Protein AF-A0A1H5GSH3-F1 (afdb_monomer_lite)

pLDDT: mean 79.61, std 17.5, range [39.94, 95.5]

Secondary structure (DSSP, 8-state):
-PPP--SPEEHHHHHHHHT--HHHHHHHHHTTSS--EEETTEEEE-HHHHHHHHHHHHHTTS-S--HHHHHHHHHHHHHHHHTS--

Sequence (86 aa):
MKPSPQTYATAQEMAAKYRISTHTVRSRAAGGQWPCDRIGRLYRFSPEQQEEIAQIVKEGRRPAYDGNRIAAALRQLSEQGARRNL

Radius of gyration: 20.35 Å; chains: 1; bounding box: 54×30×52 Å

Organism: NCBI:txid656366

Foldseek 3Di:
DPPQQQDKDFLVVVCVVVVHDSVVSVVCCVVVVQDFDDDDPTTIAHSVSVVVVVVSCVVVVPDDDPVVVVVVVVVVVVVVVVVPPD

Structure (mmCIF, N/CA/C/O backbone):
data_AF-A0A1H5GSH3-F1
#
_entry.id   AF-A0A1H5GSH3-F1
#
loop_
_atom_site.group_PDB
_atom_site.id
_atom_site.type_symbol
_atom_site.label_atom_id
_atom_site.label_alt_id
_atom_site.label_comp_id
_atom_site.label_asym_id
_atom_site.label_entity_id
_atom_site.label_seq_id
_atom_site.pdbx_PDB_ins_code
_atom_site.Cartn_x
_atom_site.Cartn_y
_atom_site.Cartn_z
_atom_site.occupancy
_atom_site.B_iso_or_equiv
_atom_site.auth_seq_id
_atom_site.auth_comp_id
_atom_site.auth_asym_id
_atom_site.auth_atom_id
_atom_site.pdbx_PDB_model_num
ATOM 1 N N . MET A 1 1 ? 0.867 20.779 12.128 1.00 39.94 1 MET A N 1
ATOM 2 C CA . MET A 1 1 ? 0.198 19.580 12.680 1.00 39.94 1 MET A CA 1
ATOM 3 C C . MET A 1 1 ? 0.636 18.368 11.871 1.00 39.94 1 MET A C 1
ATOM 5 O O . MET A 1 1 ? 0.357 18.326 10.681 1.00 39.94 1 MET A O 1
ATOM 9 N N . LYS A 1 2 ? 1.391 17.433 12.463 1.00 48.31 2 LYS A N 1
ATOM 10 C CA . LYS A 1 2 ? 1.640 16.123 11.839 1.00 48.31 2 LYS A CA 1
ATOM 11 C C . LYS A 1 2 ? 0.376 15.278 12.057 1.00 48.31 2 LYS A C 1
ATOM 13 O O . LYS A 1 2 ? -0.041 15.201 13.210 1.00 48.31 2 LYS A O 1
ATOM 18 N N . PRO A 1 3 ? -0.262 14.698 11.027 1.00 49.69 3 PRO A N 1
ATOM 19 C CA . PRO A 1 3 ? -1.396 13.814 11.255 1.00 49.69 3 PRO A CA 1
ATOM 20 C C . PRO A 1 3 ? -0.896 12.560 11.978 1.00 49.69 3 PRO A C 1
ATOM 22 O O . PRO A 1 3 ? -0.032 11.845 11.471 1.00 49.69 3 PRO A O 1
ATOM 25 N N . SER A 1 4 ? -1.395 12.339 13.190 1.00 50.91 4 SER A N 1
ATOM 26 C CA . SER A 1 4 ? -1.157 11.125 13.965 1.00 50.91 4 SER A CA 1
ATOM 27 C C . SER A 1 4 ? -1.743 9.942 13.191 1.00 50.91 4 SER A C 1
ATOM 29 O O . SER A 1 4 ? -2.922 10.005 12.833 1.00 50.91 4 SER A O 1
ATOM 31 N N . PRO A 1 5 ? -0.998 8.855 12.942 1.00 56.59 5 PRO A N 1
ATOM 32 C CA . PRO A 1 5 ? -1.525 7.692 12.244 1.00 56.59 5 PRO A CA 1
ATOM 33 C C . PRO A 1 5 ? -2.395 6.847 13.185 1.00 56.59 5 PRO A C 1
ATOM 35 O O . PRO A 1 5 ? -2.217 5.652 13.232 1.00 56.59 5 PRO A O 1
ATOM 38 N N . GLN A 1 6 ? -3.309 7.430 13.971 1.00 65.75 6 GLN A N 1
ATOM 39 C CA . GLN A 1 6 ? -4.109 6.690 14.968 1.00 65.75 6 GLN A CA 1
ATOM 40 C C . GLN A 1 6 ? -5.326 5.967 14.368 1.00 65.75 6 GLN A C 1
ATOM 42 O O . GLN A 1 6 ? -6.106 5.354 15.093 1.00 65.75 6 GLN A O 1
ATOM 47 N N . THR A 1 7 ? -5.518 6.037 13.053 1.00 85.06 7 THR A N 1
ATOM 48 C CA . THR A 1 7 ? -6.659 5.437 12.363 1.00 85.06 7 THR A CA 1
ATOM 49 C C . THR A 1 7 ? -6.208 4.413 11.333 1.00 85.06 7 THR A C 1
ATOM 51 O O . THR A 1 7 ? -5.146 4.530 10.715 1.00 85.06 7 THR A O 1
ATOM 54 N N . TYR A 1 8 ? -7.048 3.395 11.139 1.00 91.56 8 TYR A N 1
ATOM 55 C CA . TYR A 1 8 ? -6.867 2.432 10.063 1.00 91.56 8 TYR A CA 1
ATOM 56 C C . TYR A 1 8 ? -6.951 3.137 8.711 1.00 91.56 8 TYR A C 1
ATOM 58 O O . TYR A 1 8 ? -7.973 3.747 8.396 1.00 91.56 8 TYR A O 1
ATOM 66 N N . ALA A 1 9 ? -5.913 2.994 7.892 1.00 93.69 9 ALA A N 1
ATOM 67 C CA . ALA A 1 9 ? -5.913 3.505 6.532 1.00 93.69 9 ALA A CA 1
ATOM 68 C C . ALA A 1 9 ? -6.548 2.502 5.564 1.00 93.69 9 ALA A C 1
ATOM 70 O O . ALA A 1 9 ? -6.497 1.278 5.731 1.00 93.69 9 ALA A O 1
ATOM 71 N N . THR A 1 10 ? -7.139 3.030 4.504 1.00 95.06 10 THR A N 1
ATOM 72 C CA . THR A 1 10 ? -7.632 2.281 3.352 1.00 95.06 10 THR A CA 1
ATOM 73 C C . THR A 1 10 ? -6.545 2.114 2.289 1.00 95.06 10 THR A C 1
ATOM 75 O O . THR A 1 10 ? -5.549 2.838 2.246 1.00 95.06 10 THR A O 1
ATOM 78 N N . ALA A 1 11 ? -6.759 1.192 1.345 1.00 94.44 11 ALA A N 1
ATOM 79 C CA . ALA A 1 11 ? -5.866 1.047 0.192 1.00 94.44 11 ALA A CA 1
ATOM 80 C C . ALA A 1 11 ? -5.765 2.326 -0.662 1.00 94.44 11 ALA A C 1
ATOM 82 O O . ALA A 1 11 ? -4.727 2.559 -1.276 1.00 94.44 11 ALA A O 1
ATOM 83 N N . GLN A 1 12 ? -6.817 3.152 -0.701 1.00 94.94 12 GLN A N 1
ATOM 84 C CA . GLN A 1 12 ? -6.822 4.415 -1.441 1.00 94.94 12 GLN A CA 1
ATOM 85 C C . GLN A 1 12 ? -5.969 5.483 -0.745 1.00 94.94 12 GLN A C 1
ATOM 87 O O . GLN A 1 12 ? -5.203 6.181 -1.404 1.00 94.94 12 GLN A O 1
ATOM 92 N N . GLU A 1 13 ? -6.047 5.580 0.581 1.00 95.00 13 GLU A N 1
ATOM 93 C CA . GLU A 1 13 ? -5.206 6.503 1.353 1.00 95.00 13 GLU A CA 1
ATOM 94 C C . GLU A 1 13 ? -3.731 6.114 1.268 1.00 95.00 13 GLU A C 1
ATOM 96 O O . GLU A 1 13 ? -2.875 6.967 1.041 1.00 95.00 13 GLU A O 1
ATOM 101 N N . MET A 1 14 ? -3.428 4.816 1.348 1.00 95.00 14 MET A N 1
ATOM 102 C CA . MET A 1 14 ? -2.068 4.318 1.141 1.00 95.00 14 MET A CA 1
ATOM 103 C C . MET A 1 14 ? -1.572 4.601 -0.285 1.00 95.00 14 MET A C 1
ATOM 105 O O . MET A 1 14 ? -0.436 5.036 -0.472 1.00 95.00 14 MET A O 1
ATOM 109 N N . ALA A 1 15 ? -2.424 4.427 -1.299 1.00 95.44 15 ALA A N 1
ATOM 110 C CA . ALA A 1 15 ? -2.101 4.762 -2.686 1.00 95.44 15 ALA A CA 1
ATOM 111 C C . ALA A 1 15 ? -1.740 6.249 -2.846 1.00 95.44 15 ALA A C 1
ATOM 113 O O . ALA A 1 15 ? -0.705 6.572 -3.433 1.00 95.44 15 ALA A O 1
ATOM 114 N N . ALA A 1 16 ? -2.533 7.144 -2.250 1.00 94.50 16 ALA A N 1
ATOM 115 C CA . ALA A 1 16 ? -2.260 8.578 -2.240 1.00 94.50 16 ALA A CA 1
ATOM 116 C C . ALA A 1 16 ? -0.952 8.911 -1.500 1.00 94.50 16 ALA A C 1
ATOM 118 O O . ALA A 1 16 ? -0.115 9.646 -2.028 1.00 94.50 16 ALA A O 1
ATOM 119 N N . LYS A 1 17 ? -0.733 8.316 -0.319 1.00 93.38 17 LYS A N 1
ATOM 120 C CA . LYS A 1 17 ? 0.460 8.526 0.520 1.00 93.38 17 LYS A CA 1
ATOM 121 C C . LYS A 1 17 ? 1.756 8.191 -0.217 1.00 93.38 17 LYS A C 1
ATOM 123 O O . LYS A 1 17 ? 2.710 8.963 -0.162 1.00 93.38 17 LYS A O 1
ATOM 128 N N . TYR A 1 18 ? 1.788 7.063 -0.926 1.00 92.25 18 TYR A N 1
ATOM 129 C CA . TYR A 1 18 ? 2.987 6.596 -1.629 1.00 92.25 18 TYR A CA 1
ATOM 130 C C . TYR A 1 18 ? 3.015 6.958 -3.120 1.00 92.25 18 TYR A C 1
ATOM 132 O O . TYR A 1 18 ? 3.977 6.607 -3.800 1.00 92.25 18 TYR A O 1
ATOM 140 N N . ARG A 1 19 ? 1.998 7.675 -3.623 1.00 92.12 19 ARG A N 1
ATOM 141 C CA . ARG A 1 19 ? 1.831 8.045 -5.041 1.00 92.12 19 ARG A CA 1
ATOM 142 C C . ARG A 1 19 ? 1.930 6.840 -5.985 1.00 92.12 19 ARG A C 1
ATOM 144 O O . ARG A 1 19 ? 2.613 6.885 -7.004 1.00 92.12 19 ARG A O 1
ATOM 151 N N . ILE A 1 20 ? 1.250 5.754 -5.630 1.00 93.00 20 ILE A N 1
ATOM 152 C CA . ILE A 1 20 ? 1.147 4.531 -6.439 1.00 93.00 20 ILE A CA 1
ATOM 153 C C . ILE A 1 20 ? -0.318 4.196 -6.701 1.00 93.00 20 ILE A C 1
ATOM 155 O O . ILE A 1 20 ? -1.210 4.738 -6.058 1.00 93.00 20 ILE A O 1
ATOM 159 N N . SER A 1 21 ? -0.587 3.284 -7.635 1.00 95.50 21 SER A N 1
ATOM 160 C CA . SER A 1 21 ? -1.964 2.872 -7.907 1.00 95.50 21 SER A CA 1
ATOM 161 C C . SER A 1 21 ? -2.554 2.052 -6.751 1.00 95.50 21 SER A C 1
ATOM 163 O O . SER A 1 21 ? -1.869 1.242 -6.119 1.00 95.50 21 SER A O 1
ATOM 165 N N . THR A 1 22 ? -3.863 2.184 -6.525 1.00 95.19 22 THR A N 1
ATOM 166 C CA . THR A 1 22 ? -4.611 1.338 -5.578 1.00 95.19 22 THR A CA 1
ATOM 167 C C . THR A 1 22 ? -4.485 -0.149 -5.919 1.00 95.19 22 THR A C 1
ATOM 169 O O . THR A 1 22 ? -4.451 -0.991 -5.022 1.00 95.19 22 THR A O 1
ATOM 172 N N . HIS A 1 23 ? -4.376 -0.488 -7.208 1.00 94.81 23 HIS A N 1
ATOM 173 C CA . HIS A 1 23 ? -4.123 -1.855 -7.661 1.00 94.81 23 HIS A CA 1
ATOM 174 C C . HIS A 1 23 ? -2.764 -2.370 -7.164 1.00 94.81 23 HIS A C 1
ATOM 176 O O . HIS A 1 23 ? -2.688 -3.465 -6.616 1.00 94.81 23 HIS A O 1
ATOM 182 N N . THR A 1 24 ? -1.708 -1.555 -7.257 1.00 94.00 24 THR A N 1
ATOM 183 C CA . THR A 1 24 ? -0.374 -1.888 -6.735 1.00 94.00 24 THR A CA 1
ATOM 184 C C . THR A 1 24 ? -0.405 -2.120 -5.226 1.00 94.00 24 THR A C 1
ATOM 186 O O . THR A 1 24 ? 0.167 -3.100 -4.758 1.00 94.00 24 THR A O 1
ATOM 189 N N . VAL A 1 25 ? -1.108 -1.274 -4.464 1.00 94.88 25 VAL A N 1
ATOM 190 C CA . VAL A 1 25 ? -1.279 -1.468 -3.010 1.00 94.88 25 VAL A CA 1
ATOM 191 C C . VAL A 1 25 ? -1.948 -2.812 -2.717 1.00 94.88 25 VAL A C 1
ATOM 193 O O . VAL A 1 25 ? -1.444 -3.588 -1.909 1.00 94.88 25 VAL A O 1
ATOM 196 N N . ARG A 1 26 ? -3.050 -3.125 -3.412 1.00 93.62 26 ARG A N 1
ATOM 197 C CA . ARG A 1 26 ? -3.762 -4.404 -3.253 1.00 93.62 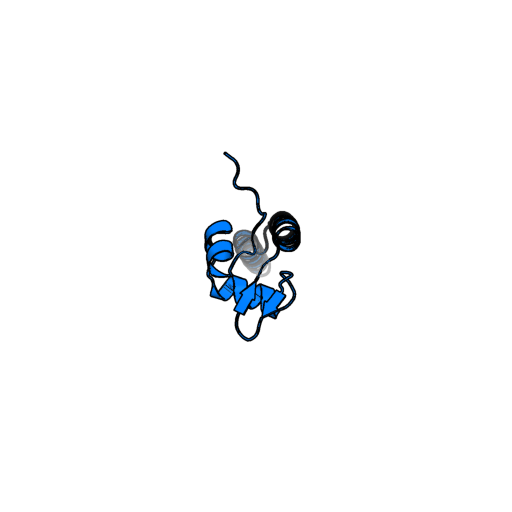26 ARG A CA 1
ATOM 198 C C . ARG A 1 26 ? -2.899 -5.599 -3.639 1.00 93.62 26 ARG A C 1
ATOM 200 O O . ARG A 1 26 ? -2.949 -6.604 -2.947 1.00 93.62 26 ARG A O 1
ATOM 207 N N . SER A 1 27 ? -2.111 -5.492 -4.706 1.00 94.06 27 SER A N 1
ATOM 208 C CA . SER A 1 27 ? -1.202 -6.553 -5.142 1.00 94.06 27 SE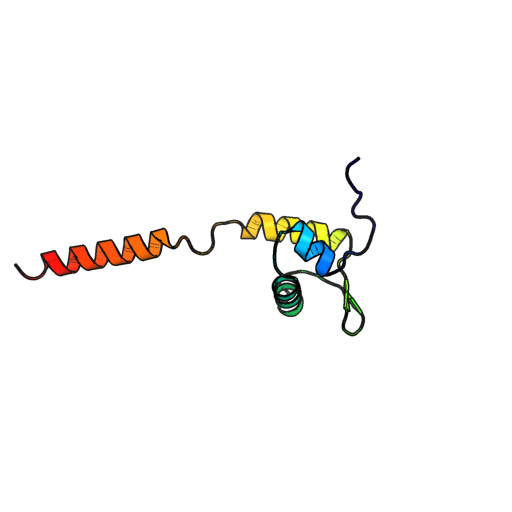R A CA 1
ATOM 209 C C . SER A 1 27 ? -0.112 -6.825 -4.106 1.00 94.06 27 SER A C 1
ATOM 211 O O . SER A 1 27 ? 0.176 -7.985 -3.831 1.00 94.06 27 SER A O 1
ATOM 213 N N . ARG A 1 28 ? 0.469 -5.779 -3.503 1.00 92.94 28 ARG A N 1
ATOM 214 C CA . ARG A 1 28 ? 1.487 -5.920 -2.447 1.00 92.94 28 ARG A CA 1
ATOM 215 C C . ARG A 1 28 ? 0.906 -6.521 -1.171 1.00 92.94 28 ARG A C 1
ATOM 217 O O . ARG A 1 28 ? 1.518 -7.407 -0.587 1.00 92.94 28 ARG A O 1
ATOM 224 N N . ALA A 1 29 ? -0.289 -6.083 -0.783 1.00 92.94 29 ALA A N 1
ATOM 225 C CA . ALA A 1 29 ? -1.010 -6.641 0.357 1.00 92.94 29 ALA A CA 1
ATOM 226 C C . ALA A 1 29 ? -1.400 -8.112 0.122 1.00 92.94 29 ALA A C 1
ATOM 228 O O . ALA A 1 29 ? -1.132 -8.972 0.952 1.00 92.94 29 ALA A O 1
ATOM 229 N N . ALA A 1 30 ? -1.972 -8.434 -1.042 1.00 90.75 30 ALA A N 1
ATOM 230 C CA . ALA A 1 30 ? -2.342 -9.803 -1.401 1.00 90.75 30 ALA A CA 1
ATOM 231 C C . ALA A 1 30 ? -1.128 -10.738 -1.515 1.00 90.75 30 ALA A C 1
ATOM 233 O O . ALA A 1 30 ? -1.241 -11.916 -1.196 1.00 90.75 30 ALA A O 1
ATOM 234 N N . GLY A 1 31 ? 0.020 -10.213 -1.950 1.00 88.12 31 GLY A N 1
ATOM 235 C CA . GLY A 1 31 ? 1.286 -10.940 -2.013 1.00 88.12 31 GLY A CA 1
ATOM 236 C C . GLY A 1 31 ? 2.042 -11.024 -0.684 1.00 88.12 31 GLY A C 1
ATOM 237 O O . GLY A 1 31 ? 3.177 -11.488 -0.691 1.00 88.12 31 GLY A O 1
ATOM 238 N N . GLY A 1 32 ? 1.471 -10.534 0.426 1.00 88.56 32 GLY A N 1
ATOM 239 C CA . GLY A 1 32 ? 2.092 -10.565 1.757 1.00 88.56 32 GLY A CA 1
ATOM 240 C C . GLY A 1 32 ? 3.282 -9.619 1.941 1.00 88.56 32 GLY A C 1
ATOM 241 O O . GLY A 1 32 ? 3.936 -9.653 2.974 1.00 88.56 32 GLY A O 1
ATOM 242 N N . GLN A 1 33 ? 3.574 -8.763 0.958 1.00 91.19 33 GLN A N 1
ATOM 243 C CA . GLN A 1 33 ? 4.682 -7.805 1.026 1.00 91.19 33 GLN A CA 1
ATOM 244 C C . GLN A 1 33 ? 4.351 -6.624 1.931 1.00 91.19 33 GLN A C 1
ATOM 246 O O . GLN A 1 33 ? 5.254 -6.010 2.486 1.00 91.19 33 GLN A O 1
ATOM 251 N N . TRP A 1 34 ? 3.071 -6.254 2.010 1.00 93.56 34 TRP A N 1
ATOM 252 C CA . TRP A 1 34 ? 2.580 -5.202 2.894 1.00 93.56 34 TRP A CA 1
ATOM 253 C C . TRP A 1 34 ? 1.652 -5.829 3.938 1.00 93.56 34 TRP A C 1
ATOM 255 O O . TRP A 1 34 ? 0.649 -6.424 3.531 1.00 93.56 34 TRP A O 1
ATOM 265 N N . PRO A 1 35 ? 1.945 -5.696 5.245 1.00 92.94 35 PRO A N 1
ATOM 266 C CA . PRO A 1 35 ? 1.061 -6.189 6.293 1.00 92.94 35 PRO A CA 1
ATOM 267 C C . PRO A 1 35 ? -0.288 -5.464 6.237 1.00 92.94 35 PRO A C 1
ATOM 269 O O . PRO A 1 35 ? -0.353 -4.259 5.984 1.00 92.94 35 PRO A O 1
ATOM 272 N N . CYS A 1 36 ? -1.380 -6.202 6.427 1.00 94.06 36 CYS A N 1
ATOM 273 C CA . CYS A 1 36 ? -2.729 -5.645 6.409 1.00 94.06 36 CYS A CA 1
ATOM 274 C C . CYS A 1 36 ? -3.730 -6.548 7.125 1.00 94.06 36 CYS A C 1
ATOM 276 O O . CYS A 1 36 ? -3.623 -7.775 7.067 1.00 94.06 36 CYS A O 1
ATOM 278 N N . ASP A 1 37 ? -4.786 -5.937 7.646 1.00 93.25 37 ASP A N 1
ATOM 279 C CA . ASP A 1 37 ? -5.982 -6.637 8.089 1.00 93.25 37 ASP A CA 1
ATOM 280 C C . ASP A 1 37 ? -6.991 -6.735 6.945 1.00 93.25 37 ASP A C 1
ATOM 282 O O . ASP A 1 37 ? -7.360 -5.742 6.299 1.00 93.25 37 ASP A O 1
ATOM 286 N N . ARG A 1 38 ? -7.459 -7.958 6.682 1.00 89.69 38 ARG A N 1
ATOM 287 C CA . ARG A 1 38 ? -8.500 -8.215 5.687 1.00 89.69 38 ARG A CA 1
ATOM 288 C C . ARG A 1 38 ? -9.847 -8.372 6.381 1.00 89.69 38 ARG A C 1
ATOM 290 O O . ARG A 1 38 ? -10.092 -9.354 7.071 1.00 89.69 38 ARG A O 1
ATOM 297 N N . ILE A 1 39 ? -10.753 -7.439 6.108 1.00 87.44 39 ILE A N 1
ATOM 298 C CA . ILE A 1 39 ? -12.136 -7.476 6.590 1.00 87.44 39 ILE A CA 1
ATOM 299 C C . ILE A 1 39 ? -13.033 -7.737 5.379 1.00 87.44 39 ILE A C 1
ATOM 301 O O . ILE A 1 39 ? -13.373 -6.833 4.609 1.00 87.44 39 ILE A O 1
ATOM 305 N N . GLY A 1 40 ? -13.348 -9.012 5.144 1.00 86.94 40 GLY A N 1
ATOM 306 C CA . GLY A 1 40 ? -14.044 -9.456 3.936 1.00 86.94 40 GLY A CA 1
ATOM 307 C C . GLY A 1 40 ? -13.242 -9.138 2.668 1.00 86.94 40 GLY A C 1
ATOM 308 O O . GLY A 1 40 ? -12.156 -9.672 2.454 1.00 86.94 40 GLY A O 1
ATOM 309 N N . ARG A 1 41 ? -13.776 -8.259 1.809 1.00 85.00 41 ARG A N 1
ATOM 310 C CA . ARG A 1 41 ? -13.105 -7.799 0.573 1.00 85.00 41 ARG A CA 1
ATOM 311 C C . ARG A 1 41 ? -12.268 -6.529 0.768 1.00 85.00 41 ARG A C 1
ATOM 313 O O . ARG A 1 41 ? -11.669 -6.038 -0.189 1.00 85.00 41 ARG A O 1
ATOM 320 N N . LEU A 1 42 ? -12.262 -5.966 1.975 1.00 89.12 42 LEU A N 1
ATOM 321 C CA . LEU A 1 42 ? -11.607 -4.699 2.276 1.00 89.12 42 LEU A CA 1
ATOM 322 C C . LEU A 1 42 ? -10.234 -4.937 2.897 1.00 89.12 42 LEU A C 1
ATOM 324 O O . LEU A 1 42 ? -10.081 -5.756 3.798 1.00 89.12 42 LEU A O 1
ATOM 328 N N . TYR A 1 43 ? -9.260 -4.161 2.432 1.00 92.12 43 TYR A N 1
ATOM 329 C CA . TYR A 1 43 ? -7.945 -4.049 3.053 1.00 92.12 43 TYR A CA 1
ATOM 330 C C . TYR A 1 43 ? -7.937 -2.848 3.998 1.00 92.12 43 TYR A C 1
ATOM 332 O O . TYR A 1 43 ? -8.398 -1.754 3.625 1.00 92.12 43 TYR A O 1
ATOM 340 N N . ARG A 1 44 ? -7.429 -3.062 5.209 1.00 94.88 44 ARG A N 1
ATOM 341 C CA . ARG A 1 44 ? -7.233 -2.043 6.236 1.00 94.88 44 ARG A CA 1
ATOM 342 C C . ARG A 1 44 ? -5.814 -2.138 6.782 1.00 94.88 44 ARG A C 1
ATOM 344 O O . ARG A 1 44 ? -5.278 -3.230 6.913 1.00 94.88 44 ARG A O 1
ATOM 351 N N . PHE A 1 45 ? -5.217 -0.982 7.038 1.00 94.94 45 PHE A N 1
ATOM 352 C CA . PHE A 1 45 ? -3.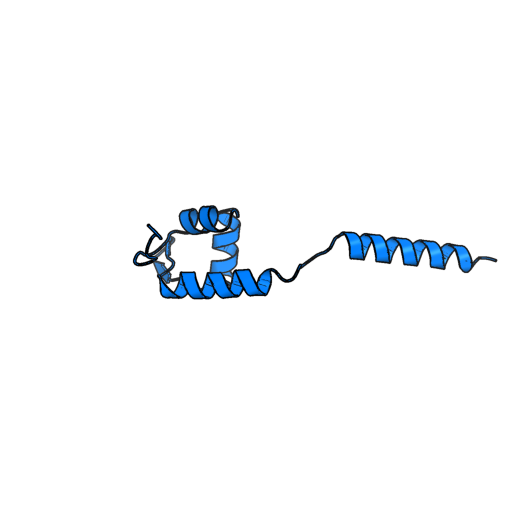836 -0.866 7.489 1.00 94.94 45 PHE A CA 1
ATOM 353 C C . PHE A 1 45 ? -3.825 -0.172 8.841 1.00 94.94 45 PHE A C 1
ATOM 355 O O . PHE A 1 45 ? -4.104 1.028 8.918 1.00 94.94 45 PHE A O 1
ATOM 362 N N . SER A 1 46 ? -3.542 -0.926 9.897 1.00 94.25 46 SER A N 1
ATOM 363 C CA . SER A 1 46 ? -3.427 -0.383 11.246 1.00 94.25 46 SER A CA 1
ATOM 364 C C . SER A 1 46 ? -2.285 0.649 11.329 1.00 94.25 46 SER A C 1
ATOM 366 O O . SER A 1 46 ? -1.417 0.688 10.450 1.00 94.25 46 SER A O 1
ATOM 368 N N . PRO A 1 47 ? -2.268 1.504 12.362 1.00 93.12 47 PRO A N 1
ATOM 369 C CA . PRO A 1 47 ? -1.165 2.429 12.630 1.00 93.12 47 PRO A CA 1
ATOM 370 C C . P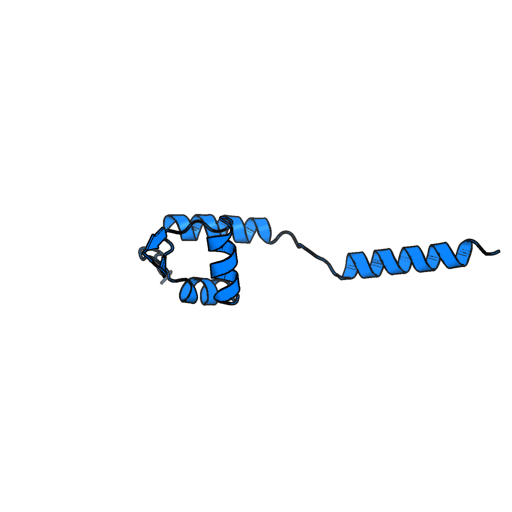RO A 1 47 ? 0.224 1.776 12.546 1.00 93.12 47 PRO A C 1
ATOM 372 O O . PRO A 1 47 ? 1.091 2.242 11.809 1.00 93.12 47 PRO A O 1
ATOM 375 N N . GLU A 1 48 ? 0.400 0.652 13.239 1.00 92.69 48 GLU A N 1
ATOM 376 C CA . GLU A 1 48 ? 1.663 -0.089 13.330 1.00 92.69 48 GLU A CA 1
ATOM 377 C C . GLU A 1 48 ? 2.064 -0.667 11.967 1.00 92.69 48 GLU A C 1
ATOM 379 O O . GLU A 1 48 ? 3.197 -0.506 11.515 1.00 92.69 48 GLU A O 1
ATOM 384 N N . GLN A 1 49 ? 1.101 -1.239 11.239 1.00 94.25 49 GLN A N 1
ATOM 385 C CA . GLN A 1 49 ? 1.325 -1.756 9.887 1.00 94.25 49 GLN A CA 1
ATOM 386 C C . GLN A 1 49 ? 1.735 -0.640 8.915 1.00 94.25 49 GLN A C 1
ATOM 388 O O . GLN A 1 49 ? 2.560 -0.850 8.028 1.00 94.25 49 GLN A O 1
ATOM 393 N N . GLN A 1 50 ? 1.185 0.570 9.059 1.00 94.75 50 GLN A N 1
ATOM 394 C CA . GLN A 1 50 ? 1.579 1.712 8.231 1.00 94.75 50 GLN A CA 1
ATOM 395 C C . GLN A 1 50 ? 3.024 2.154 8.490 1.00 94.75 50 GLN A C 1
ATOM 397 O O . GLN A 1 50 ? 3.686 2.620 7.555 1.00 94.75 50 GLN A O 1
ATOM 402 N N . GLU A 1 51 ? 3.505 2.047 9.729 1.00 92.50 51 GLU A N 1
ATOM 403 C CA . GLU A 1 51 ? 4.901 2.320 10.083 1.00 92.50 51 GLU A CA 1
ATOM 404 C C . GLU A 1 51 ? 5.834 1.248 9.521 1.00 92.50 51 GLU A C 1
ATOM 406 O O . GLU A 1 51 ? 6.838 1.588 8.891 1.00 92.50 51 GLU A O 1
ATOM 411 N N . GLU A 1 52 ? 5.464 -0.027 9.643 1.00 92.88 52 GLU A N 1
ATOM 412 C CA . GLU A 1 52 ? 6.211 -1.140 9.054 1.00 92.88 52 GLU A CA 1
ATOM 413 C C . GLU A 1 52 ? 6.310 -0.994 7.529 1.00 92.88 52 GLU A C 1
ATOM 415 O O . GLU A 1 52 ? 7.402 -1.022 6.960 1.00 92.88 52 GLU A O 1
ATOM 420 N N . ILE A 1 53 ? 5.195 -0.694 6.855 1.00 93.25 53 ILE A N 1
ATOM 421 C CA . ILE A 1 53 ? 5.179 -0.409 5.414 1.00 93.25 53 ILE A CA 1
ATOM 422 C C . ILE A 1 53 ? 6.073 0.787 5.077 1.00 93.25 53 ILE A C 1
ATOM 424 O O . ILE A 1 53 ? 6.727 0.790 4.033 1.00 93.25 53 ILE A O 1
ATOM 428 N N . ALA A 1 54 ? 6.130 1.815 5.928 1.00 92.38 54 ALA A N 1
ATOM 429 C CA . ALA A 1 54 ? 7.033 2.939 5.706 1.00 92.38 54 ALA A CA 1
ATOM 430 C C . ALA A 1 54 ? 8.508 2.508 5.754 1.00 92.38 54 ALA A C 1
ATOM 432 O O . ALA A 1 54 ? 9.282 2.988 4.921 1.00 92.38 54 ALA A O 1
ATOM 433 N N . GLN A 1 55 ? 8.884 1.583 6.645 1.00 90.31 55 GLN A N 1
ATOM 434 C CA . GLN A 1 55 ? 10.226 0.988 6.653 1.00 90.31 55 GLN A CA 1
ATOM 435 C C . GLN A 1 55 ? 10.463 0.146 5.395 1.00 90.31 55 GLN A C 1
ATOM 437 O O . GLN A 1 55 ? 11.422 0.409 4.673 1.00 90.31 55 GLN A O 1
ATOM 442 N N . ILE A 1 56 ? 9.535 -0.748 5.036 1.00 88.88 56 ILE A N 1
ATOM 443 C CA . ILE A 1 56 ? 9.623 -1.587 3.827 1.00 88.88 56 ILE A CA 1
ATOM 444 C C . ILE A 1 56 ? 9.790 -0.728 2.567 1.00 88.88 56 ILE A C 1
ATOM 446 O O . ILE A 1 56 ? 10.605 -1.026 1.699 1.00 88.88 56 ILE A O 1
ATOM 450 N N . VAL A 1 57 ? 9.036 0.367 2.439 1.00 88.94 57 VAL A N 1
ATOM 451 C CA . VAL A 1 57 ? 9.138 1.281 1.290 1.00 88.94 57 VAL A CA 1
ATOM 452 C C . VAL A 1 57 ? 10.461 2.044 1.292 1.00 88.94 57 VAL A C 1
ATOM 454 O O . VAL A 1 57 ? 11.013 2.302 0.222 1.00 88.94 57 VAL A O 1
ATOM 457 N N . LYS A 1 58 ? 10.974 2.415 2.468 1.00 86.25 58 LYS A N 1
ATOM 458 C CA . LYS A 1 58 ? 12.273 3.081 2.613 1.00 86.25 58 LYS A CA 1
ATOM 459 C C . LYS A 1 58 ? 13.424 2.141 2.240 1.00 86.25 58 LYS A C 1
ATOM 461 O O . LYS A 1 58 ? 14.336 2.566 1.536 1.00 86.25 58 LYS A O 1
ATOM 466 N N . GLU A 1 59 ? 13.354 0.879 2.648 1.00 80.69 59 GLU A N 1
ATOM 467 C CA . GLU A 1 59 ? 14.352 -0.163 2.371 1.00 80.69 59 GLU A CA 1
ATOM 468 C C . GLU A 1 59 ? 14.279 -0.670 0.923 1.00 80.69 59 GLU A C 1
ATOM 470 O O . GLU A 1 59 ? 15.294 -0.756 0.228 1.00 80.69 59 GLU A O 1
ATOM 475 N N . GLY A 1 60 ? 13.066 -0.909 0.421 1.00 68.69 60 GLY A N 1
ATOM 476 C CA . GLY A 1 60 ? 12.774 -1.311 -0.957 1.00 68.69 60 GLY A CA 1
ATOM 477 C C . GLY A 1 60 ? 12.971 -0.199 -1.993 1.00 68.69 60 GLY A C 1
ATOM 478 O O . GLY A 1 60 ? 12.870 -0.451 -3.190 1.00 68.69 60 GLY A O 1
ATOM 479 N N . ARG A 1 61 ? 13.281 1.031 -1.556 1.00 57.59 61 ARG A N 1
ATOM 480 C CA . ARG A 1 61 ? 13.726 2.137 -2.419 1.00 57.59 61 ARG A CA 1
ATOM 481 C C . ARG A 1 61 ? 15.188 2.028 -2.854 1.00 57.59 61 ARG A C 1
ATOM 483 O O . ARG A 1 61 ? 15.654 2.917 -3.567 1.00 57.59 61 ARG A O 1
ATOM 490 N N . ARG A 1 62 ? 15.925 0.974 -2.474 1.00 47.19 62 ARG A N 1
ATOM 491 C CA . ARG A 1 62 ? 17.141 0.613 -3.221 1.00 47.19 62 ARG A CA 1
ATOM 492 C C . ARG A 1 62 ? 16.725 0.359 -4.675 1.00 47.19 62 ARG A C 1
ATOM 494 O O . ARG A 1 62 ? 15.785 -0.402 -4.880 1.00 47.19 62 ARG A O 1
ATOM 501 N N . PRO A 1 63 ? 17.339 1.028 -5.666 1.00 40.69 63 PRO A N 1
ATOM 502 C CA . PRO A 1 63 ? 16.781 1.135 -7.008 1.00 40.69 63 PRO A CA 1
ATOM 503 C C . PRO A 1 63 ? 16.708 -0.245 -7.664 1.00 40.69 63 PRO A C 1
ATOM 505 O O . PRO A 1 63 ? 17.691 -0.763 -8.190 1.00 40.69 63 PRO A O 1
ATOM 508 N N . ALA A 1 64 ? 15.524 -0.850 -7.616 1.00 46.19 64 ALA A N 1
ATOM 509 C CA . ALA A 1 64 ? 15.193 -1.989 -8.439 1.00 46.19 64 ALA A CA 1
ATOM 510 C C . ALA A 1 64 ? 14.962 -1.457 -9.856 1.00 46.19 64 ALA A C 1
ATOM 512 O O . ALA A 1 64 ? 13.987 -0.752 -10.111 1.00 46.19 64 ALA A O 1
ATOM 513 N N . TYR A 1 65 ? 15.889 -1.816 -10.745 1.00 48.09 65 TYR A N 1
ATOM 514 C CA . TYR A 1 65 ? 15.867 -1.575 -12.188 1.00 48.09 65 TYR A CA 1
ATOM 515 C C . TYR A 1 65 ? 16.314 -0.179 -12.647 1.00 48.09 65 TYR A C 1
ATOM 517 O O . TYR A 1 65 ? 15.536 0.656 -13.101 1.00 48.09 65 TYR A O 1
ATOM 525 N N . ASP A 1 66 ? 17.627 0.042 -12.597 1.00 50.31 66 ASP A N 1
ATOM 526 C CA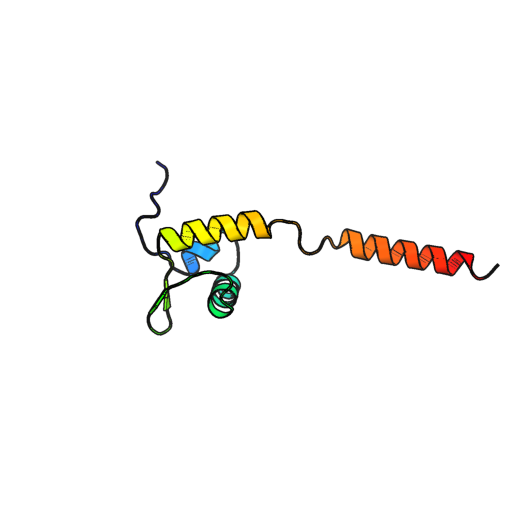 . ASP A 1 66 ? 18.267 1.084 -13.390 1.00 50.31 66 ASP A CA 1
ATOM 527 C C . ASP A 1 66 ? 18.332 0.609 -14.854 1.00 50.31 66 ASP A C 1
ATOM 529 O O . ASP A 1 66 ? 19.212 -0.169 -15.234 1.00 50.31 66 ASP A O 1
ATOM 533 N N . GLY A 1 67 ? 17.367 1.026 -15.682 1.00 52.06 67 GLY A N 1
ATOM 534 C CA . GLY A 1 67 ? 17.349 0.728 -17.123 1.00 52.06 67 GLY A CA 1
ATOM 535 C C . GLY A 1 67 ? 18.636 1.162 -17.839 1.00 52.06 67 GLY A C 1
ATOM 536 O O . GLY A 1 67 ? 18.994 0.606 -18.878 1.00 52.06 67 GLY A O 1
ATOM 537 N N . ASN A 1 68 ? 19.394 2.075 -17.227 1.00 59.62 68 ASN A N 1
ATOM 538 C CA . ASN A 1 68 ? 20.696 2.518 -17.696 1.00 59.62 68 ASN A CA 1
ATOM 539 C C . ASN A 1 68 ? 21.767 1.421 -17.558 1.00 59.62 68 ASN A C 1
ATOM 541 O O . ASN A 1 68 ? 22.707 1.383 -18.345 1.00 59.62 68 ASN A O 1
ATOM 545 N N . ARG A 1 69 ? 21.609 0.467 -16.628 1.00 62.28 69 ARG A N 1
ATOM 546 C CA . ARG A 1 69 ? 22.542 -0.657 -16.433 1.00 62.28 69 ARG A CA 1
ATOM 547 C C . ARG A 1 69 ? 22.378 -1.743 -17.495 1.00 62.28 69 ARG A C 1
ATOM 549 O O . ARG A 1 69 ? 23.375 -2.302 -17.939 1.00 62.28 69 ARG A O 1
ATOM 556 N N . ILE A 1 70 ? 21.146 -1.999 -17.945 1.00 70.75 70 ILE A N 1
ATOM 557 C CA . ILE A 1 70 ? 20.881 -2.890 -19.087 1.00 70.75 70 ILE A CA 1
ATOM 558 C C . ILE A 1 70 ? 21.314 -2.214 -20.385 1.00 70.75 70 ILE A C 1
ATOM 560 O O . ILE A 1 70 ? 21.981 -2.848 -21.194 1.00 70.75 70 ILE A O 1
ATOM 564 N N . ALA A 1 71 ? 21.029 -0.919 -20.560 1.00 71.31 71 ALA A N 1
ATOM 565 C CA . ALA A 1 71 ? 21.533 -0.161 -21.704 1.00 71.31 71 ALA A CA 1
ATOM 566 C C . ALA A 1 71 ? 23.075 -0.134 -21.747 1.00 71.31 71 ALA A C 1
ATOM 568 O O . ALA A 1 71 ? 23.663 -0.312 -22.813 1.00 71.31 71 ALA A O 1
ATOM 569 N N . ALA A 1 72 ? 23.738 0.022 -20.596 1.00 72.00 72 ALA A N 1
ATOM 570 C CA . ALA A 1 72 ? 25.193 -0.051 -20.482 1.00 72.00 72 ALA A CA 1
ATOM 571 C C . ALA A 1 72 ? 25.734 -1.460 -20.776 1.00 72.00 72 ALA A C 1
ATOM 573 O O . ALA A 1 72 ? 26.698 -1.591 -21.528 1.00 72.00 72 ALA A O 1
ATOM 574 N N . ALA A 1 73 ? 25.093 -2.510 -20.253 1.00 75.06 73 ALA A N 1
ATOM 575 C CA . ALA A 1 73 ? 25.473 -3.894 -20.529 1.00 75.06 73 ALA A CA 1
ATOM 576 C C . ALA A 1 73 ? 25.304 -4.252 -22.018 1.00 75.06 73 ALA A C 1
ATOM 578 O O . ALA A 1 73 ? 26.186 -4.872 -22.608 1.00 75.06 73 ALA A O 1
ATOM 579 N N . LEU A 1 74 ? 24.215 -3.806 -22.654 1.00 78.38 74 LEU A N 1
ATOM 580 C CA . LEU A 1 74 ? 23.980 -3.997 -24.087 1.00 78.38 74 LEU A CA 1
ATOM 581 C C . LEU A 1 74 ? 25.008 -3.243 -24.944 1.00 78.38 74 LEU A C 1
ATOM 583 O O . LEU A 1 74 ? 25.492 -3.799 -25.929 1.00 78.38 74 LEU A O 1
ATOM 587 N N . ARG A 1 75 ? 25.402 -2.021 -24.552 1.00 74.88 75 ARG A N 1
ATOM 588 C CA . ARG A 1 75 ? 26.494 -1.288 -25.221 1.00 74.88 75 ARG A CA 1
ATOM 589 C C . ARG A 1 75 ? 27.826 -2.028 -25.112 1.00 74.88 75 ARG A C 1
ATOM 591 O O . ARG A 1 75 ? 28.451 -2.264 -26.143 1.00 74.88 75 ARG A O 1
ATOM 598 N N . GLN A 1 76 ? 28.219 -2.479 -23.920 1.00 75.06 76 GLN A N 1
ATOM 599 C CA . GLN A 1 76 ? 29.464 -3.242 -23.744 1.00 75.06 76 GLN A CA 1
ATOM 600 C C . GLN A 1 76 ? 29.499 -4.531 -24.577 1.00 75.06 76 GLN A C 1
ATOM 602 O O . GLN A 1 76 ? 30.532 -4.859 -25.159 1.00 75.06 76 GLN A O 1
ATOM 607 N N . LEU A 1 77 ? 28.373 -5.245 -24.678 1.00 75.88 77 LEU A N 1
ATOM 608 C CA . LEU A 1 77 ? 28.274 -6.447 -25.512 1.00 75.88 77 LEU A CA 1
ATOM 609 C C . LEU A 1 77 ? 28.394 -6.121 -27.009 1.00 75.88 77 LEU A C 1
ATOM 611 O O . LEU A 1 77 ? 29.066 -6.851 -27.740 1.00 75.88 77 LEU A O 1
ATOM 615 N N . SER A 1 78 ? 27.810 -5.007 -27.465 1.00 75.56 78 SER A N 1
ATOM 616 C CA . SER A 1 78 ? 27.949 -4.553 -28.857 1.00 75.56 78 SER A CA 1
ATOM 617 C C . SER A 1 78 ? 29.391 -4.158 -29.214 1.00 75.56 78 SER A C 1
ATOM 619 O O . SER A 1 78 ? 29.876 -4.489 -30.295 1.00 75.56 78 SER A O 1
ATOM 621 N N . GLU A 1 79 ? 30.123 -3.545 -28.281 1.00 70.62 79 GLU A N 1
ATOM 622 C CA . GLU A 1 79 ? 31.530 -3.162 -28.455 1.00 70.62 79 GLU A CA 1
ATOM 623 C C . GLU A 1 79 ? 32.486 -4.367 -28.417 1.00 70.62 79 GLU A C 1
ATOM 625 O O . GLU A 1 79 ? 33.504 -4.378 -29.114 1.00 70.62 79 GLU A O 1
ATOM 630 N N . GLN A 1 80 ? 32.168 -5.407 -27.637 1.00 62.41 80 GLN A N 1
ATOM 631 C CA . GLN A 1 80 ? 32.927 -6.664 -27.631 1.00 62.41 80 GLN A CA 1
ATOM 632 C C . GLN A 1 80 ? 32.734 -7.477 -28.917 1.00 62.41 80 GLN A C 1
ATOM 634 O O . GLN A 1 80 ? 33.688 -8.098 -29.386 1.00 62.41 80 GLN A O 1
ATOM 639 N N . GLY A 1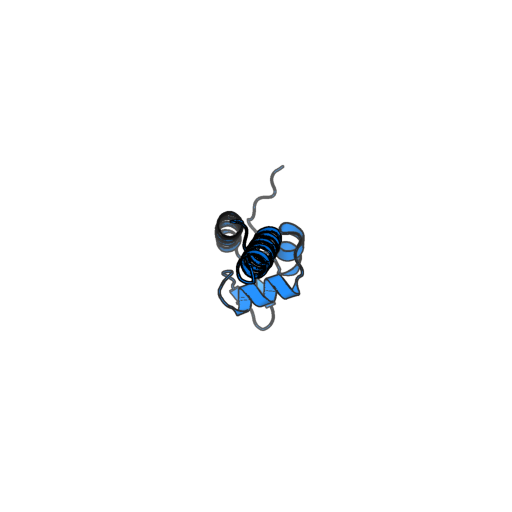 81 ? 31.540 -7.447 -29.519 1.00 58.22 81 GLY A N 1
ATOM 640 C CA . GLY A 1 81 ? 31.276 -8.096 -30.808 1.00 58.22 81 GLY A CA 1
ATOM 641 C C . GLY A 1 81 ? 32.056 -7.472 -31.971 1.00 58.22 81 GLY A C 1
ATOM 642 O O . GLY A 1 81 ? 32.558 -8.192 -32.830 1.00 58.22 81 GLY A O 1
ATOM 643 N N . ALA A 1 82 ? 32.236 -6.148 -31.966 1.00 56.25 82 ALA A N 1
ATOM 644 C CA . ALA A 1 82 ? 32.980 -5.431 -33.006 1.00 56.25 82 ALA A CA 1
ATOM 645 C C . ALA A 1 82 ? 34.498 -5.708 -32.989 1.00 56.25 82 ALA A C 1
ATOM 647 O O . ALA A 1 82 ? 35.156 -5.603 -34.019 1.00 56.25 82 ALA A O 1
ATOM 648 N N . ARG A 1 83 ? 35.061 -6.091 -31.834 1.00 53.72 83 ARG A N 1
ATOM 649 C CA . ARG A 1 83 ? 36.500 -6.376 -31.665 1.00 53.72 83 ARG A CA 1
ATOM 650 C C . ARG A 1 83 ? 36.911 -7.813 -31.994 1.00 53.72 83 ARG A C 1
ATOM 652 O O . ARG A 1 83 ? 38.099 -8.105 -31.979 1.00 53.72 83 ARG A O 1
ATOM 659 N N . ARG A 1 84 ? 35.957 -8.714 -32.250 1.00 53.47 84 ARG A N 1
ATOM 660 C CA . ARG A 1 84 ? 36.214 -10.156 -32.431 1.00 53.47 84 ARG A CA 1
ATOM 661 C C . ARG A 1 84 ? 36.216 -10.617 -33.898 1.00 53.47 84 ARG A C 1
ATOM 663 O O . ARG A 1 84 ? 36.349 -11.808 -34.141 1.00 53.47 84 ARG A O 1
ATOM 670 N N . ASN A 1 85 ? 36.084 -9.685 -34.845 1.00 51.16 85 ASN A N 1
ATOM 671 C CA . ASN A 1 85 ? 36.098 -9.929 -36.297 1.00 51.16 85 ASN A CA 1
ATOM 672 C C . ASN A 1 85 ? 37.257 -9.204 -37.017 1.00 51.16 85 ASN A C 1
ATOM 674 O O . ASN A 1 85 ? 37.096 -8.777 -38.159 1.00 51.16 85 ASN A O 1
ATOM 678 N N . LEU A 1 86 ? 38.408 -9.049 -36.356 1.00 46.47 86 LEU A N 1
ATOM 679 C CA . LEU A 1 86 ? 39.650 -8.578 -36.979 1.00 46.47 86 LEU A CA 1
ATOM 680 C C . LEU A 1 86 ? 40.764 -9.602 -36.780 1.00 46.47 86 LEU A C 1
ATOM 682 O O . LEU A 1 86 ? 40.878 -10.102 -35.637 1.00 46.47 86 LEU A O 1
#